Protein AF-A0A258AYD0-F1 (afdb_monomer)

Mean predicted aligned error: 5.01 Å

Sequence (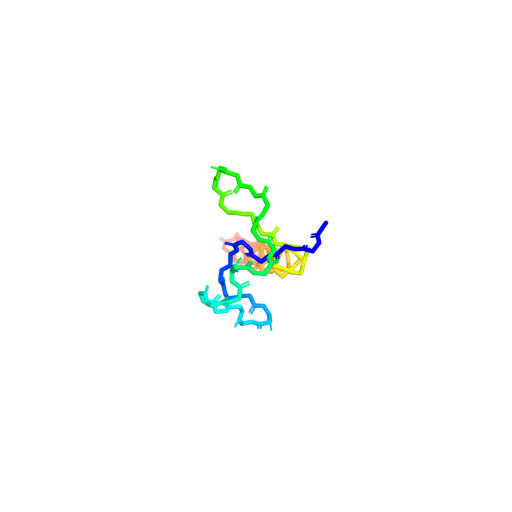57 aa):
QNVTECTGGAFALSEEDLGDRYHTHCDPRLNADQALELSFLVAERMHSLKQKASKAA

Radius of gyration: 15.87 Å; Cα contacts (8 Å, |Δi|>4): 51; chains: 1; bounding box: 35×19×45 Å

Solvent-accessible surface area (backbone atoms only — not comparable to full-atom values): 3435 Å² total; per-residue (Å²): 115,91,48,28,46,53,65,41,61,97,80,57,37,46,81,78,51,29,76,79,40,58,85,66,95,65,83,66,50,75,23,61,66,44,48,51,52,50,51,51,55,50,49,53,51,52,51,53,51,52,54,52,53,64,73,74,108

Nearest PDB structures (foldseek):
  5ckv-assembly1_B-2  TM=9.833E-01  e=1.747E-03  Mycobacterium tuberculosis
  2ypp-assembly1_A  TM=9.850E-01  e=1.878E-03  Mycobacterium tuberculosis
  3rzi-assembly1_B  TM=9.771E-01  e=2.019E-03  Mycobacterium tuberculosis H37Rv
  3kgf-assembly1_A-2  TM=9.801E-01  e=2.696E-03  Mycobacterium tuberculosis
  5e7z-assembly1_A-2  TM=9.843E-01  e=2.898E-03  Mycobacterium tuberculosis

Structure (mmCIF, N/CA/C/O backbone):
data_AF-A0A258AYD0-F1
#
_entry.id   AF-A0A258AYD0-F1
#
loop_
_atom_site.group_PDB
_atom_site.id
_atom_site.type_symbol
_atom_site.label_atom_id
_atom_site.label_alt_id
_atom_site.label_comp_id
_atom_site.label_asym_id
_atom_site.label_entity_id
_atom_site.label_seq_id
_atom_site.pdbx_PDB_ins_code
_atom_site.Cartn_x
_atom_site.Cartn_y
_atom_site.Cartn_z
_atom_site.occupancy
_atom_site.B_iso_or_equiv
_atom_site.auth_seq_id
_atom_site.auth_comp_id
_atom_site.auth_asym_id
_atom_site.auth_atom_id
_atom_site.pdbx_PDB_model_num
ATOM 1 N N . GLN A 1 1 ? 3.650 9.740 -9.593 1.00 68.69 1 GLN A N 1
ATOM 2 C CA . GLN A 1 1 ? 4.334 8.992 -10.672 1.00 68.69 1 GLN A CA 1
ATOM 3 C C . GLN A 1 1 ? 3.825 7.564 -10.607 1.00 68.69 1 GLN A C 1
ATOM 5 O O . GLN A 1 1 ? 3.614 7.086 -9.501 1.00 68.69 1 GLN A O 1
ATOM 10 N N . ASN A 1 2 ? 3.570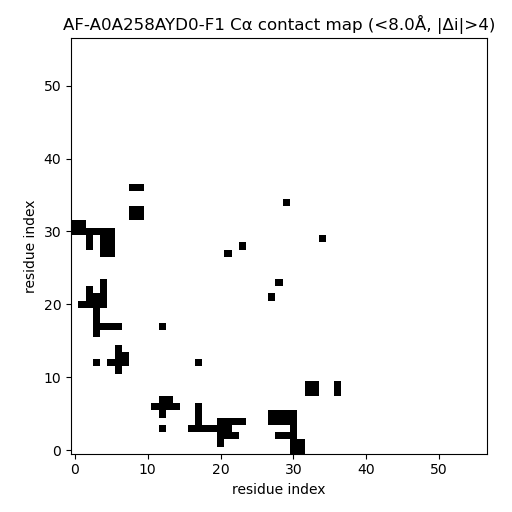 6.921 -11.743 1.00 83.75 2 ASN A N 1
ATOM 11 C CA . ASN A 1 2 ? 3.232 5.498 -11.756 1.00 83.75 2 ASN A CA 1
ATOM 12 C C . ASN A 1 2 ? 4.551 4.704 -11.750 1.00 83.75 2 ASN A C 1
ATOM 14 O O . ASN A 1 2 ? 5.385 4.962 -12.608 1.00 83.75 2 ASN A O 1
ATOM 18 N N . VAL A 1 3 ? 4.791 3.851 -10.758 1.00 89.75 3 VAL A N 1
ATOM 19 C CA . VAL A 1 3 ? 6.036 3.076 -10.598 1.00 89.75 3 VAL A CA 1
ATOM 20 C C . VAL A 1 3 ? 5.689 1.655 -10.173 1.00 89.75 3 VAL A C 1
ATOM 22 O O . VAL A 1 3 ? 4.638 1.436 -9.569 1.00 89.75 3 VAL A O 1
ATOM 25 N N . THR A 1 4 ? 6.565 0.704 -10.469 1.00 89.88 4 THR A N 1
ATOM 26 C CA . THR A 1 4 ? 6.434 -0.694 -10.045 1.00 89.88 4 THR A CA 1
ATOM 27 C C . THR A 1 4 ? 7.630 -1.038 -9.166 1.00 89.88 4 THR A C 1
ATOM 29 O O . THR A 1 4 ? 8.581 -1.677 -9.582 1.00 89.88 4 THR A O 1
ATOM 32 N N . GLU A 1 5 ? 7.638 -0.503 -7.946 1.00 91.50 5 GLU A N 1
ATOM 33 C CA . GLU A 1 5 ? 8.769 -0.660 -7.020 1.00 91.50 5 GLU A CA 1
ATOM 34 C C . GLU A 1 5 ? 8.409 -1.570 -5.828 1.00 91.50 5 GLU A C 1
ATOM 36 O O . GLU A 1 5 ? 9.260 -2.307 -5.340 1.00 91.50 5 GLU A O 1
ATOM 41 N N . CYS A 1 6 ? 7.140 -1.604 -5.403 1.00 93.38 6 CYS A N 1
ATOM 42 C CA . CYS A 1 6 ? 6.643 -2.505 -4.358 1.00 93.38 6 CYS A CA 1
ATOM 43 C C . CYS A 1 6 ? 5.662 -3.543 -4.924 1.00 93.38 6 CYS A C 1
ATOM 45 O O . CYS A 1 6 ? 4.776 -3.185 -5.702 1.00 93.38 6 CYS A O 1
ATOM 47 N N . THR A 1 7 ? 5.763 -4.797 -4.472 1.00 94.25 7 THR A N 1
ATOM 48 C CA . THR A 1 7 ? 4.821 -5.876 -4.814 1.00 94.25 7 THR A CA 1
ATOM 49 C C . THR A 1 7 ? 3.483 -5.737 -4.073 1.00 94.25 7 THR A C 1
ATOM 51 O O . THR A 1 7 ? 3.372 -5.047 -3.056 1.00 94.25 7 THR A O 1
ATOM 54 N N . GLY A 1 8 ? 2.437 -6.390 -4.582 1.00 93.19 8 GLY A N 1
ATOM 55 C CA . GLY A 1 8 ? 1.095 -6.394 -4.004 1.00 93.19 8 GLY A CA 1
ATOM 56 C C . GLY A 1 8 ? 0.290 -5.118 -4.279 1.00 93.19 8 GLY A C 1
ATOM 57 O O . GLY A 1 8 ? 0.347 -4.542 -5.368 1.00 93.19 8 GLY A O 1
ATOM 58 N N . GLY A 1 9 ? -0.499 -4.699 -3.284 1.00 89.81 9 GLY A N 1
ATOM 59 C CA . GLY A 1 9 ? -1.506 -3.638 -3.409 1.00 89.81 9 GLY A CA 1
ATOM 60 C C . GLY A 1 9 ? -2.714 -4.049 -4.256 1.00 89.81 9 GLY A C 1
ATOM 61 O O . GLY A 1 9 ? -2.830 -5.199 -4.682 1.00 89.81 9 GLY A O 1
ATOM 62 N N . ALA A 1 10 ? -3.599 -3.094 -4.538 1.00 87.50 10 ALA A N 1
ATOM 63 C CA . ALA A 1 10 ? -4.852 -3.319 -5.266 1.00 87.50 10 ALA A CA 1
ATOM 64 C C . ALA A 1 10 ? -4.701 -3.985 -6.652 1.00 87.50 10 ALA A C 1
ATOM 66 O O . ALA A 1 10 ? -5.624 -4.654 -7.113 1.00 87.50 10 ALA A O 1
ATOM 67 N N . PHE A 1 11 ? -3.547 -3.824 -7.308 1.00 86.25 11 PHE A N 1
ATOM 68 C CA . PHE A 1 11 ? -3.253 -4.411 -8.622 1.00 86.25 11 PHE A CA 1
ATOM 69 C C . PHE A 1 11 ? -2.418 -5.696 -8.563 1.00 86.25 11 PHE A C 1
ATOM 71 O O . PHE A 1 11 ? -2.085 -6.236 -9.611 1.00 86.25 11 PHE A O 1
ATOM 78 N N . ALA A 1 12 ? -2.104 -6.192 -7.361 1.00 90.88 12 ALA A N 1
ATOM 79 C CA . ALA A 1 12 ? -1.357 -7.428 -7.140 1.00 90.88 12 ALA A CA 1
ATOM 80 C C . ALA A 1 12 ? -0.030 -7.503 -7.923 1.00 90.88 12 ALA A C 1
ATOM 82 O O . ALA A 1 12 ? 0.250 -8.514 -8.563 1.00 90.88 12 ALA A O 1
ATOM 83 N N . LEU A 1 13 ? 0.786 -6.441 -7.850 1.00 90.44 13 LEU A N 1
ATOM 84 C CA . LEU A 1 13 ? 2.089 -6.405 -8.524 1.00 90.44 13 LEU A CA 1
ATOM 85 C C . LEU A 1 13 ? 2.975 -7.573 -8.068 1.00 90.44 13 LEU A C 1
ATOM 87 O O . LEU A 1 13 ? 3.171 -7.788 -6.868 1.00 90.44 13 LEU A O 1
ATOM 91 N N . SER A 1 14 ? 3.507 -8.310 -9.028 1.00 91.69 14 SER A N 1
ATOM 92 C CA . SER A 1 14 ? 4.426 -9.431 -8.845 1.00 91.69 14 SER A CA 1
ATOM 93 C C . SER A 1 14 ? 5.890 -8.972 -8.858 1.00 91.69 14 SER A C 1
ATOM 95 O O . SER A 1 14 ? 6.181 -7.797 -9.095 1.00 91.69 14 SER A O 1
ATOM 97 N N . GLU A 1 15 ? 6.827 -9.878 -8.566 1.00 90.06 15 GLU A N 1
ATOM 98 C CA . GLU A 1 15 ? 8.262 -9.564 -8.657 1.00 90.06 15 GLU A CA 1
ATOM 99 C C . GLU A 1 15 ? 8.681 -9.302 -10.109 1.00 90.06 15 GLU A C 1
ATOM 101 O O . GLU A 1 15 ? 9.539 -8.458 -10.370 1.00 90.06 15 GLU A O 1
ATOM 106 N N . GLU A 1 16 ? 8.036 -9.978 -11.058 1.00 89.38 16 GLU A N 1
ATOM 107 C CA . GLU A 1 16 ? 8.260 -9.822 -12.490 1.00 89.38 16 GLU A CA 1
ATOM 108 C C . GLU A 1 16 ? 7.882 -8.415 -12.981 1.00 89.38 16 GLU A C 1
ATOM 110 O O . GLU A 1 16 ? 8.582 -7.850 -13.823 1.00 89.38 16 GLU A O 1
ATOM 115 N N . ASP A 1 17 ? 6.839 -7.813 -12.401 1.00 86.31 17 ASP A N 1
ATOM 116 C CA . ASP A 1 17 ? 6.363 -6.469 -12.761 1.00 86.31 17 ASP A CA 1
ATOM 117 C C . ASP A 1 17 ? 7.323 -5.353 -12.312 1.00 86.31 17 ASP A C 1
ATOM 119 O O . ASP A 1 17 ? 7.234 -4.208 -12.774 1.00 86.31 17 ASP A O 1
ATOM 123 N N . LEU A 1 18 ? 8.264 -5.651 -11.406 1.00 85.75 18 LEU A N 1
ATOM 124 C CA . LEU A 1 18 ? 9.199 -4.650 -10.892 1.00 85.75 18 LEU A CA 1
ATOM 125 C C . LEU A 1 18 ? 10.133 -4.125 -11.988 1.00 85.75 18 LEU A C 1
ATOM 127 O O . LEU A 1 18 ? 10.502 -2.954 -11.974 1.00 85.75 18 LEU A O 1
ATOM 131 N N . GLY A 1 19 ? 10.478 -4.954 -12.976 1.00 78.44 19 GLY A N 1
ATOM 132 C CA . GLY A 1 19 ? 11.380 -4.575 -14.067 1.00 78.44 19 GLY A CA 1
ATOM 133 C C . GLY A 1 19 ? 10.851 -3.462 -14.980 1.00 78.44 19 GLY A C 1
ATOM 134 O O . GLY A 1 19 ? 11.649 -2.796 -15.640 1.00 78.44 19 GLY A O 1
ATOM 135 N N . ASP A 1 20 ? 9.538 -3.222 -14.999 1.00 77.81 20 ASP A N 1
ATOM 136 C CA . ASP A 1 20 ? 8.913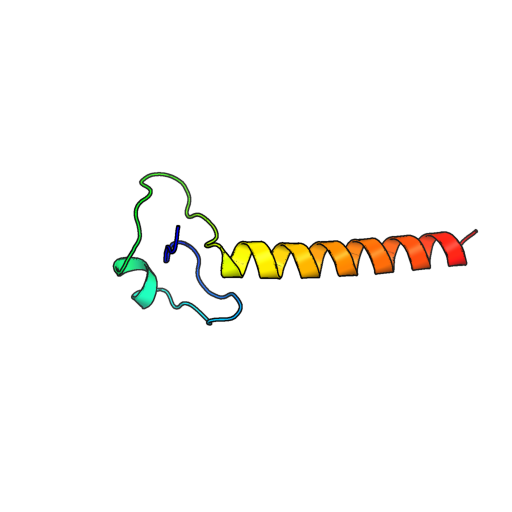 -2.286 -15.937 1.00 77.81 20 ASP A CA 1
ATOM 137 C C . ASP A 1 20 ? 9.238 -0.823 -15.623 1.00 77.81 20 ASP A C 1
ATOM 139 O O . ASP A 1 20 ? 9.490 -0.020 -16.529 1.00 77.81 20 ASP A O 1
ATOM 143 N N . ARG A 1 21 ? 9.185 -0.437 -14.340 1.00 80.31 21 ARG A N 1
ATOM 144 C CA . ARG A 1 21 ? 9.270 0.969 -13.907 1.00 80.31 21 ARG A CA 1
ATOM 145 C C . ARG A 1 21 ? 9.957 1.153 -12.554 1.00 80.31 21 ARG A C 1
ATOM 147 O O . ARG A 1 21 ? 9.550 2.018 -11.771 1.00 80.31 21 ARG A O 1
ATOM 154 N N . TYR A 1 22 ? 11.016 0.390 -12.293 1.00 81.38 22 TYR A N 1
ATOM 155 C CA . TYR A 1 22 ? 11.892 0.616 -11.144 1.00 81.38 22 TYR A CA 1
ATOM 156 C C . TYR A 1 22 ? 12.843 1.789 -11.416 1.00 81.38 22 TYR A C 1
ATOM 158 O O . TYR A 1 22 ? 13.827 1.657 -12.144 1.00 81.38 22 TYR A O 1
ATOM 166 N N . HIS A 1 23 ? 12.549 2.969 -10.867 1.00 82.38 23 HIS A N 1
ATOM 167 C CA . HIS A 1 23 ? 13.313 4.192 -11.168 1.00 82.38 23 HIS A CA 1
ATOM 168 C C . HIS A 1 23 ? 14.184 4.691 -10.011 1.00 82.38 23 HIS A C 1
ATOM 170 O O . HIS A 1 23 ? 14.898 5.682 -10.163 1.00 82.38 23 HIS A O 1
ATOM 176 N N . THR A 1 24 ? 14.119 4.041 -8.853 1.00 80.56 24 THR A N 1
ATOM 177 C CA . THR A 1 24 ? 14.932 4.381 -7.684 1.00 80.56 24 THR A CA 1
ATOM 178 C C . THR A 1 24 ? 16.142 3.453 -7.575 1.00 80.56 24 THR A C 1
ATOM 180 O O . THR A 1 24 ? 16.049 2.264 -7.854 1.00 80.56 24 THR A O 1
ATOM 183 N N . HIS A 1 25 ? 17.284 3.992 -7.148 1.00 82.12 25 HIS A N 1
ATOM 184 C CA . HIS A 1 25 ? 18.427 3.189 -6.690 1.00 82.12 25 HIS A CA 1
ATOM 185 C C . HIS A 1 25 ? 18.436 3.012 -5.160 1.00 82.12 25 HIS A C 1
ATOM 187 O O . HIS A 1 25 ? 19.303 2.323 -4.629 1.00 82.12 25 HIS A O 1
ATOM 193 N N . CYS A 1 26 ? 17.499 3.661 -4.462 1.00 87.06 26 CYS A N 1
ATOM 194 C CA . CYS A 1 26 ? 17.273 3.525 -3.024 1.00 87.06 26 CYS A CA 1
ATOM 195 C C . CYS A 1 26 ? 16.184 2.468 -2.756 1.00 87.06 26 CYS A C 1
ATOM 197 O O . CYS A 1 26 ? 15.877 1.648 -3.622 1.00 87.06 26 CYS A O 1
ATOM 199 N N . ASP A 1 27 ? 15.568 2.517 -1.573 1.00 92.44 27 ASP A N 1
ATOM 200 C CA . ASP A 1 27 ? 14.447 1.644 -1.234 1.00 92.44 27 ASP A CA 1
ATOM 201 C C . ASP A 1 27 ? 13.239 1.856 -2.171 1.00 92.44 27 ASP A C 1
ATOM 203 O O . ASP A 1 27 ? 12.974 2.993 -2.596 1.00 92.44 27 ASP A O 1
ATOM 207 N N . PRO A 1 28 ? 12.496 0.779 -2.484 1.00 91.25 28 PRO A N 1
ATOM 208 C CA . PRO A 1 28 ? 11.329 0.844 -3.350 1.00 91.25 28 PRO A CA 1
ATOM 209 C C . PRO A 1 28 ? 10.191 1.686 -2.766 1.00 91.25 28 PRO A C 1
ATOM 211 O O . PRO A 1 28 ? 9.893 1.631 -1.570 1.00 91.25 28 PRO A O 1
ATOM 214 N N . ARG A 1 29 ? 9.530 2.470 -3.621 1.00 93.12 29 ARG A N 1
ATOM 215 C C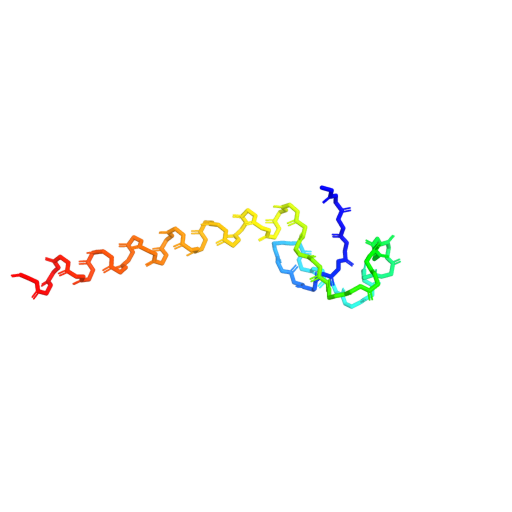A . ARG A 1 29 ? 8.453 3.388 -3.232 1.00 93.12 29 ARG A CA 1
ATOM 216 C C . ARG A 1 29 ? 7.076 2.820 -3.560 1.00 93.12 29 ARG A C 1
ATOM 218 O O . ARG A 1 29 ? 6.875 2.184 -4.591 1.00 93.12 29 ARG A O 1
ATOM 225 N N . LEU A 1 30 ? 6.087 3.190 -2.748 1.00 94.06 30 LEU A N 1
ATOM 226 C CA . LEU A 1 30 ? 4.683 3.000 -3.108 1.00 94.06 30 LEU A CA 1
ATOM 227 C C . LEU A 1 30 ? 4.328 3.860 -4.325 1.00 94.06 30 LEU A C 1
ATOM 229 O O . LEU A 1 30 ? 4.677 5.045 -4.392 1.00 94.06 30 LEU A O 1
ATOM 233 N N . ASN A 1 31 ? 3.584 3.282 -5.264 1.00 92.56 31 ASN A N 1
ATOM 234 C CA . ASN A 1 31 ? 2.938 4.064 -6.312 1.00 92.56 31 ASN A CA 1
ATOM 235 C C . ASN A 1 31 ? 1.690 4.795 -5.779 1.00 92.56 31 ASN A C 1
ATOM 237 O O . ASN A 1 31 ? 1.308 4.657 -4.616 1.00 92.56 31 ASN A O 1
ATOM 241 N N . ALA A 1 32 ? 1.076 5.631 -6.622 1.00 93.75 32 ALA A N 1
ATOM 242 C CA . ALA A 1 32 ? -0.054 6.467 -6.213 1.00 93.75 32 ALA A CA 1
ATOM 243 C C . ALA A 1 32 ? -1.249 5.648 -5.697 1.00 93.75 32 ALA A C 1
ATOM 245 O O . ALA A 1 32 ? -1.860 6.033 -4.702 1.00 93.75 32 ALA A O 1
ATOM 246 N N . ASP A 1 33 ? -1.539 4.515 -6.335 1.00 94.00 33 ASP A N 1
ATOM 247 C CA . ASP A 1 33 ? -2.674 3.669 -5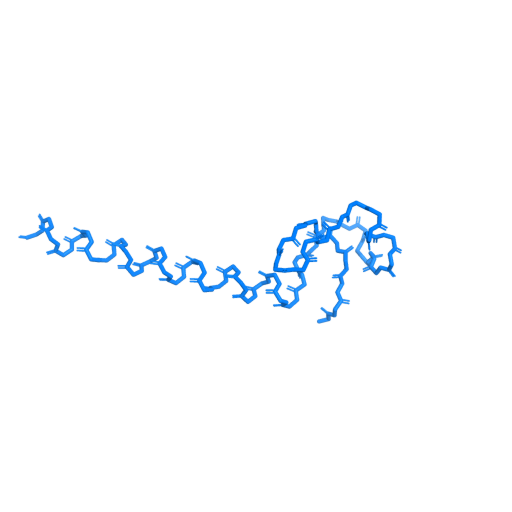.977 1.00 94.00 33 ASP A CA 1
ATOM 248 C C . ASP A 1 33 ? -2.416 2.919 -4.667 1.00 94.00 33 ASP A C 1
ATOM 250 O O . ASP A 1 33 ? -3.262 2.934 -3.775 1.00 94.00 33 ASP A O 1
ATOM 254 N N . GLN A 1 34 ? -1.210 2.371 -4.488 1.00 95.00 34 GLN A N 1
ATOM 255 C CA . GLN A 1 34 ? -0.782 1.746 -3.232 1.00 95.00 34 GLN A CA 1
ATOM 256 C C . GLN A 1 34 ? -0.782 2.747 -2.063 1.00 95.00 34 GLN A C 1
ATOM 258 O O . GLN A 1 34 ? -1.203 2.424 -0.952 1.00 95.00 34 GLN A O 1
ATOM 263 N N . ALA A 1 35 ? -0.333 3.986 -2.293 1.00 96.06 35 ALA A N 1
ATOM 264 C CA . ALA A 1 35 ? -0.351 5.034 -1.272 1.00 96.06 35 ALA A CA 1
ATOM 265 C C . ALA A 1 35 ? -1.782 5.468 -0.904 1.00 96.06 35 ALA A C 1
ATOM 26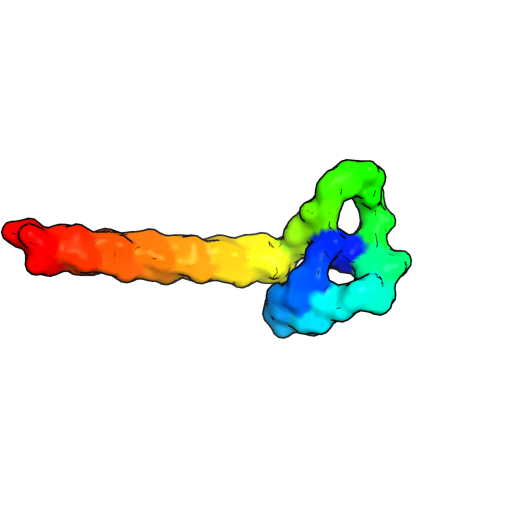7 O O . ALA A 1 35 ? -2.073 5.730 0.269 1.00 96.06 35 ALA A O 1
ATOM 268 N N . LEU A 1 36 ? -2.684 5.537 -1.886 1.00 95.56 36 LEU A N 1
ATOM 269 C CA . LEU A 1 36 ? -4.094 5.848 -1.661 1.00 95.56 36 LEU A CA 1
ATOM 270 C C . LEU A 1 36 ? -4.800 4.726 -0.889 1.00 95.56 36 LEU A C 1
ATOM 272 O O . LEU A 1 36 ? -5.496 5.007 0.086 1.00 95.56 36 LEU A O 1
ATOM 276 N N . GLU A 1 37 ? -4.566 3.470 -1.268 1.00 95.50 37 GLU A N 1
ATOM 277 C CA . GLU A 1 37 ? -5.051 2.288 -0.548 1.00 95.50 37 GLU A CA 1
ATOM 278 C C . GLU A 1 37 ? -4.604 2.317 0.921 1.00 95.50 37 GLU A C 1
ATOM 280 O O . GLU A 1 37 ? -5.435 2.254 1.832 1.00 95.50 37 GLU A O 1
ATOM 285 N N . LEU A 1 38 ? -3.305 2.522 1.169 1.00 96.50 38 LEU A N 1
ATOM 286 C CA . LEU A 1 38 ? -2.764 2.641 2.523 1.00 96.50 38 LEU A CA 1
ATOM 287 C C . LEU A 1 38 ? -3.424 3.783 3.312 1.00 96.50 38 LEU A C 1
ATOM 289 O O . LEU A 1 38 ? -3.705 3.629 4.501 1.00 96.50 38 LEU A O 1
ATOM 293 N N . SER A 1 39 ? -3.705 4.916 2.664 1.00 97.75 39 SER A N 1
ATOM 294 C CA . SER A 1 39 ? -4.353 6.066 3.308 1.00 97.75 39 SER A CA 1
ATOM 295 C C . SER A 1 39 ? -5.749 5.717 3.834 1.00 97.75 39 SER A C 1
ATOM 297 O O . SER A 1 39 ? -6.085 6.083 4.965 1.00 97.75 39 SER A O 1
ATOM 299 N N . PHE A 1 40 ? -6.542 4.968 3.061 1.00 97.88 40 PHE A N 1
ATOM 300 C CA . PHE A 1 40 ? -7.852 4.482 3.503 1.00 97.88 40 PHE A CA 1
ATOM 301 C C . PHE A 1 40 ? -7.737 3.468 4.646 1.00 97.88 40 PHE A C 1
ATOM 303 O O . PHE A 1 40 ? -8.404 3.637 5.668 1.00 97.88 40 PHE A O 1
ATOM 310 N N . LEU A 1 41 ? -6.836 2.485 4.541 1.00 97.00 41 LEU A N 1
ATOM 311 C CA . LEU A 1 41 ? -6.614 1.491 5.602 1.00 97.00 41 LEU A CA 1
ATOM 312 C C . LEU A 1 41 ? -6.204 2.147 6.931 1.00 97.00 41 LEU A C 1
ATOM 314 O O . LEU A 1 41 ? -6.694 1.783 8.006 1.00 97.00 41 LEU A O 1
ATOM 318 N N . VAL A 1 42 ? -5.330 3.154 6.873 1.00 97.75 42 VAL A N 1
ATOM 319 C CA . VAL A 1 42 ? -4.935 3.938 8.050 1.00 97.75 42 VAL A CA 1
ATOM 320 C C . VAL A 1 42 ? -6.127 4.716 8.605 1.00 97.75 42 VAL A C 1
ATOM 322 O O . VAL A 1 42 ? -6.355 4.685 9.816 1.00 97.75 42 VAL A O 1
ATOM 325 N N . ALA A 1 43 ? -6.919 5.380 7.759 1.00 98.12 43 ALA A N 1
ATOM 326 C CA . ALA A 1 43 ? -8.095 6.130 8.198 1.00 98.12 43 ALA A CA 1
ATOM 327 C C . ALA A 1 43 ? -9.129 5.234 8.906 1.00 98.12 43 ALA A C 1
ATOM 329 O O . ALA A 1 43 ? -9.606 5.583 9.992 1.00 98.12 43 ALA A O 1
ATOM 330 N N . GLU A 1 44 ? -9.420 4.055 8.355 1.00 97.94 44 GLU A N 1
ATOM 331 C CA . GLU A 1 44 ? -10.307 3.060 8.968 1.00 97.94 44 GLU A CA 1
ATOM 332 C C . GLU A 1 44 ? -9.771 2.572 10.313 1.00 97.94 44 GLU A C 1
ATOM 334 O O . GLU A 1 44 ? -10.502 2.528 11.312 1.00 97.94 44 GLU A O 1
ATOM 339 N N . ARG A 1 45 ? -8.469 2.267 10.381 1.00 97.69 45 ARG A N 1
ATOM 340 C CA . ARG A 1 45 ? -7.825 1.860 11.632 1.00 97.69 45 ARG A CA 1
ATOM 341 C C . ARG A 1 45 ? -7.940 2.952 12.690 1.00 97.69 45 ARG A C 1
ATOM 343 O O . ARG A 1 45 ? -8.295 2.654 13.831 1.00 97.69 45 ARG A O 1
ATOM 350 N N . MET A 1 46 ? -7.694 4.205 12.321 1.00 97.62 46 MET A N 1
ATOM 351 C CA . MET A 1 46 ? -7.828 5.355 13.218 1.00 97.62 46 MET A CA 1
ATOM 352 C C . MET A 1 46 ? -9.272 5.543 13.690 1.00 97.62 46 MET A C 1
ATOM 354 O O . MET A 1 46 ? -9.501 5.810 14.872 1.00 97.62 46 MET A O 1
ATOM 358 N N . HIS A 1 47 ? -10.254 5.360 12.807 1.00 97.06 47 HIS A N 1
ATOM 359 C CA . HIS A 1 47 ? -11.667 5.424 13.169 1.00 97.06 47 HIS A CA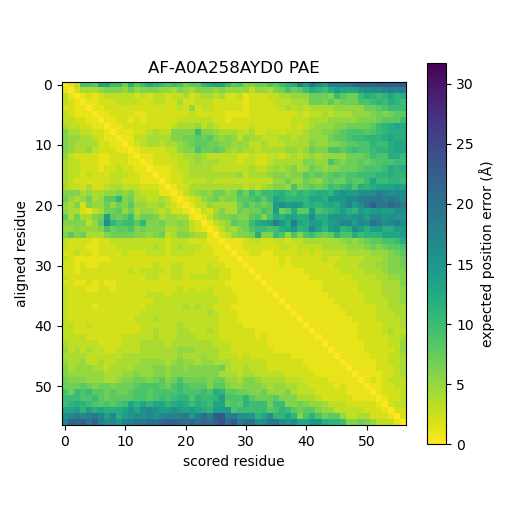 1
ATOM 360 C C . HIS A 1 47 ? -12.048 4.326 14.175 1.00 97.06 47 HIS A C 1
ATOM 362 O O . HIS A 1 47 ? -12.632 4.620 15.219 1.00 97.06 47 HIS A O 1
ATOM 368 N N . SER A 1 48 ? -11.635 3.080 13.922 1.00 96.94 48 SER A N 1
ATOM 369 C CA . SER A 1 48 ? -11.848 1.946 14.833 1.00 96.94 48 SER A CA 1
ATOM 370 C C . SER A 1 48 ? -11.229 2.188 16.214 1.00 96.94 48 SER A C 1
ATOM 372 O O . SER A 1 48 ? -11.868 1.944 17.240 1.00 96.94 48 SER A O 1
ATOM 374 N N . LEU A 1 49 ? -10.004 2.722 16.265 1.00 96.56 49 LEU A N 1
ATOM 375 C CA . LEU A 1 49 ? -9.327 3.049 17.524 1.00 96.56 49 LEU A CA 1
ATOM 376 C C . LEU A 1 49 ? -10.078 4.126 18.320 1.00 96.56 49 LEU A C 1
ATOM 378 O O . LEU A 1 49 ? -10.273 3.959 19.524 1.00 96.56 49 LEU A O 1
ATOM 382 N N . LYS A 1 50 ? -10.566 5.185 17.659 1.00 95.62 50 LYS A N 1
ATOM 383 C CA . LYS A 1 50 ? -11.385 6.226 18.305 1.00 95.62 50 LYS A CA 1
ATOM 384 C C . LYS A 1 50 ? -12.683 5.662 18.887 1.00 95.62 50 LYS A C 1
ATOM 386 O O . LYS A 1 50 ? -13.031 5.990 20.018 1.00 95.62 50 LYS A O 1
ATOM 391 N N . GLN A 1 51 ? -13.375 4.787 18.154 1.00 94.88 51 GLN A N 1
ATOM 392 C CA . GLN A 1 51 ? -14.596 4.142 18.652 1.00 94.88 51 GLN A CA 1
ATOM 393 C C . GLN A 1 51 ? -14.328 3.274 19.887 1.00 94.88 51 GLN A C 1
ATOM 395 O O . GLN A 1 51 ? -15.103 3.306 20.840 1.00 94.88 51 GLN A O 1
ATOM 400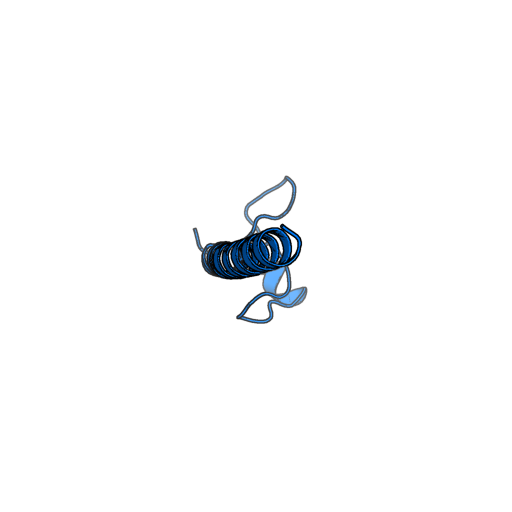 N N . LYS A 1 52 ? -13.234 2.502 19.885 1.00 94.06 52 LYS A N 1
ATOM 401 C CA . LYS A 1 52 ? -12.848 1.670 21.035 1.00 94.06 52 LYS A CA 1
ATOM 402 C C . LYS A 1 52 ? -12.542 2.522 22.264 1.00 94.06 52 LYS A C 1
ATOM 404 O O . LYS A 1 52 ? -13.032 2.202 23.339 1.00 94.06 52 LYS A O 1
ATOM 409 N N . ALA A 1 53 ? -11.797 3.614 22.090 1.00 92.00 53 ALA A N 1
ATOM 410 C CA . ALA A 1 53 ? -11.501 4.548 23.173 1.00 92.00 53 ALA A CA 1
ATOM 411 C C . ALA A 1 53 ? -12.780 5.173 23.758 1.00 92.00 53 ALA A C 1
ATOM 413 O O . ALA A 1 53 ? -12.942 5.195 24.971 1.00 92.00 53 ALA A O 1
ATOM 414 N N . SER A 1 54 ? -13.723 5.595 22.907 1.00 91.44 54 SER A N 1
ATOM 415 C CA . SER A 1 54 ? -15.002 6.167 23.355 1.00 91.44 54 SER A CA 1
ATOM 416 C C . SER A 1 54 ? -15.914 5.177 24.082 1.00 91.44 54 SER A C 1
ATOM 418 O O . SER A 1 54 ? -16.758 5.619 24.847 1.00 91.44 54 SER A O 1
ATOM 420 N N . LYS A 1 55 ? -15.805 3.869 23.817 1.00 85.06 55 LYS A N 1
ATOM 421 C CA . LYS A 1 55 ? -16.585 2.829 24.515 1.00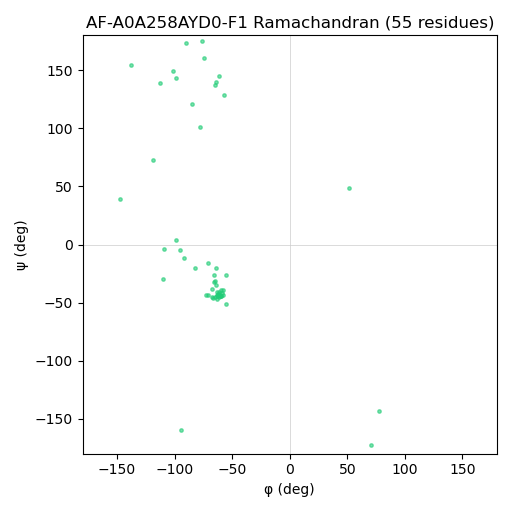 85.06 55 LYS A CA 1
ATOM 422 C C . LYS A 1 55 ? -15.983 2.428 25.863 1.00 85.06 55 LYS A C 1
ATOM 424 O O . LYS A 1 55 ? -16.663 1.783 26.651 1.00 85.06 55 LYS A O 1
ATOM 429 N N . ALA A 1 56 ? -14.699 2.711 26.068 1.00 79.44 56 ALA A N 1
ATOM 430 C CA . ALA A 1 56 ? -13.971 2.382 27.289 1.00 79.44 56 ALA A CA 1
ATOM 431 C C . ALA A 1 56 ? -13.995 3.516 28.332 1.00 79.44 56 ALA A C 1
ATOM 433 O O . ALA A 1 56 ? -13.573 3.285 29.464 1.00 79.44 56 ALA A O 1
ATOM 434 N N . ALA A 1 57 ? -14.443 4.712 27.937 1.00 68.19 57 ALA A N 1
ATOM 435 C CA . ALA A 1 57 ? -14.697 5.863 28.803 1.00 68.19 57 ALA A CA 1
ATOM 436 C C . ALA A 1 57 ? -16.154 5.860 29.283 1.00 68.19 57 ALA A C 1
ATOM 438 O O . ALA A 1 57 ? -16.376 6.278 30.440 1.00 68.19 57 ALA A O 1
#

Foldseek 3Di:
DAALFDADDPVRRDPVNNVPHVPDPDHGDDGPRRVVRVVVVVVVVVVVVVVVVVVVD

Secondary structure (DSSP, 8-state):
-----S-BTTTTB-STTHHHH---SSSPPP-HHHHHHHHHHHHHHHHHHHHHHHHH-

pLDDT: mean 90.27, std 7.01, range [68.19, 98.12]